Protein AF-A0AAN4W2K2-F1 (afdb_monomer_lite)

Sequence (61 aa):
MMLSFRTGASLGTNTHQFIAGATAGFEFSYTTKQGIVLFLRQKNEVVFWDDDTWRVGGLVG

Organism: NCBI:txid981

Foldseek 3Di:
DDKDWDWDWDWDDDPVWTKIKTKTKMKDWDQDPVRDIWIKIWIWMAIPGDPCGIDIDIDTD

Structure (mmCIF, N/CA/C/O backbone):
data_AF-A0AAN4W2K2-F1
#
_entry.id   AF-A0AAN4W2K2-F1
#
loop_
_atom_site.group_PDB
_atom_site.id
_atom_site.type_symbol
_atom_site.label_atom_id
_atom_site.label_alt_id
_atom_site.label_comp_id
_atom_site.label_asym_id
_atom_site.label_entity_id
_atom_site.label_seq_id
_atom_site.pdbx_PDB_ins_code
_atom_site.Cartn_x
_atom_site.Cartn_y
_atom_site.Cartn_z
_atom_site.occupancy
_atom_site.B_iso_or_equiv
_atom_site.auth_seq_id
_atom_site.auth_comp_id
_atom_site.auth_asym_id
_atom_site.auth_atom_id
_atom_site.pdbx_PDB_model_num
ATOM 1 N N . MET A 1 1 ? -12.590 7.436 12.889 1.00 70.12 1 MET A N 1
ATOM 2 C CA . MET A 1 1 ? -12.426 7.439 11.422 1.00 70.12 1 MET A CA 1
ATOM 3 C C . MET A 1 1 ? -11.048 7.996 11.140 1.00 70.12 1 MET A C 1
ATOM 5 O O . MET A 1 1 ? -10.762 9.092 11.601 1.00 70.12 1 MET A O 1
ATOM 9 N N . MET A 1 2 ? -10.186 7.214 10.501 1.00 78.62 2 MET A N 1
ATOM 10 C CA . MET A 1 2 ? -8.814 7.594 10.181 1.00 78.62 2 MET A CA 1
ATOM 11 C C . MET A 1 2 ? -8.584 7.352 8.696 1.00 78.62 2 MET A C 1
ATOM 13 O O . MET A 1 2 ? -8.849 6.260 8.203 1.00 78.62 2 MET A O 1
ATOM 17 N N . LEU A 1 3 ? -8.143 8.391 7.994 1.00 80.19 3 LEU A N 1
ATOM 18 C CA . LEU A 1 3 ? -7.791 8.335 6.583 1.00 80.19 3 LEU A CA 1
ATOM 19 C C . LEU A 1 3 ? -6.286 8.566 6.481 1.00 80.19 3 LEU A C 1
ATOM 21 O O . LEU A 1 3 ? -5.782 9.605 6.903 1.00 80.19 3 LEU A O 1
ATOM 25 N N . SER A 1 4 ? -5.571 7.581 5.958 1.00 81.69 4 SER A N 1
ATOM 26 C CA . SER A 1 4 ? -4.128 7.628 5.777 1.00 81.69 4 SER A CA 1
ATOM 27 C C . SER A 1 4 ? -3.802 7.501 4.302 1.00 81.69 4 SER A C 1
ATOM 29 O O . SER A 1 4 ? -4.098 6.494 3.667 1.00 81.69 4 SER A O 1
ATOM 31 N N . PHE A 1 5 ? -3.162 8.526 3.756 1.00 79.75 5 PHE A N 1
ATOM 32 C CA . PHE A 1 5 ? -2.621 8.480 2.407 1.00 79.75 5 PHE A CA 1
ATOM 33 C C . PHE A 1 5 ? -1.189 7.950 2.468 1.00 79.75 5 PHE A C 1
ATOM 35 O O . PHE A 1 5 ? -0.370 8.433 3.249 1.00 79.75 5 PHE A O 1
ATOM 42 N N . ARG A 1 6 ? -0.889 6.943 1.651 1.00 78.19 6 ARG A N 1
ATOM 43 C CA . ARG A 1 6 ? 0.458 6.415 1.437 1.00 78.19 6 ARG A CA 1
ATOM 44 C C . ARG A 1 6 ? 0.832 6.632 -0.010 1.00 78.19 6 ARG A C 1
ATOM 46 O O . ARG A 1 6 ? 0.447 5.859 -0.880 1.00 78.19 6 ARG A O 1
ATOM 53 N N . THR A 1 7 ? 1.620 7.660 -0.257 1.00 81.12 7 THR A N 1
ATOM 54 C CA . THR A 1 7 ? 2.351 7.789 -1.509 1.00 81.12 7 THR A CA 1
ATOM 55 C C . THR A 1 7 ? 3.771 7.283 -1.300 1.00 81.12 7 THR A C 1
ATOM 57 O O . THR A 1 7 ? 4.364 7.436 -0.233 1.00 81.12 7 THR A O 1
ATOM 60 N N . GLY A 1 8 ? 4.297 6.608 -2.305 1.00 77.25 8 GLY A N 1
ATOM 61 C CA . GLY A 1 8 ? 5.642 6.073 -2.337 1.00 77.25 8 GLY A CA 1
ATOM 62 C C . GLY A 1 8 ? 6.193 6.240 -3.739 1.00 77.25 8 GLY A C 1
ATOM 63 O O . GLY A 1 8 ? 5.449 6.241 -4.712 1.00 77.25 8 GLY A O 1
ATOM 64 N N . ALA A 1 9 ? 7.498 6.394 -3.845 1.00 75.56 9 ALA A N 1
ATOM 65 C CA . ALA A 1 9 ? 8.194 6.267 -5.110 1.00 75.56 9 ALA A CA 1
ATOM 66 C C . ALA A 1 9 ? 9.223 5.158 -4.937 1.00 75.56 9 ALA A C 1
ATOM 68 O O . ALA A 1 9 ? 9.829 5.016 -3.875 1.00 75.56 9 ALA A O 1
ATOM 69 N N . SER A 1 10 ? 9.378 4.333 -5.955 1.00 71.19 10 SER A N 1
ATOM 70 C CA . SER A 1 10 ? 10.391 3.293 -6.025 1.00 71.19 10 SER A CA 1
ATOM 71 C C . SER A 1 10 ? 11.196 3.538 -7.283 1.00 71.19 10 SER A C 1
ATOM 73 O O . SER A 1 10 ? 10.638 3.795 -8.339 1.00 71.19 10 SER A O 1
ATOM 75 N N . LEU A 1 11 ? 12.514 3.507 -7.174 1.00 72.12 11 LEU A N 1
ATOM 76 C CA . LEU A 1 11 ? 13.405 3.626 -8.319 1.00 72.12 11 LEU A CA 1
ATOM 77 C C . LEU A 1 11 ? 14.295 2.394 -8.295 1.00 72.12 11 LEU A C 1
ATOM 79 O O . LEU A 1 11 ? 14.909 2.091 -7.272 1.00 72.12 11 LEU A O 1
ATOM 83 N N . GLY A 1 12 ? 14.312 1.665 -9.399 1.00 69.69 12 GLY A N 1
ATOM 84 C CA . GLY A 1 12 ? 15.098 0.460 -9.577 1.00 69.69 12 GLY A CA 1
ATOM 85 C C . GLY A 1 12 ? 15.817 0.506 -10.914 1.00 69.69 12 GLY A C 1
ATOM 86 O O . GLY A 1 12 ? 15.331 1.071 -11.885 1.00 69.69 12 GLY A O 1
ATOM 87 N N . THR A 1 13 ? 16.987 -0.108 -10.975 1.00 65.75 13 THR A N 1
ATOM 88 C CA . THR A 1 13 ? 17.675 -0.368 -12.238 1.00 65.75 13 THR A CA 1
ATOM 89 C C . THR A 1 13 ? 17.745 -1.870 -12.391 1.00 65.75 13 THR A C 1
ATOM 91 O O . THR A 1 13 ? 18.249 -2.557 -11.503 1.00 65.75 13 THR A O 1
ATOM 94 N N . ASN A 1 14 ? 17.249 -2.375 -13.512 1.00 65.12 14 ASN A N 1
ATOM 95 C CA . ASN A 1 14 ? 17.546 -3.721 -13.959 1.00 65.12 14 ASN A CA 1
ATOM 96 C C . ASN A 1 14 ? 18.675 -3.648 -14.995 1.00 65.12 14 ASN A C 1
ATOM 98 O O . ASN A 1 14 ? 18.825 -2.636 -15.678 1.00 65.12 14 ASN A O 1
ATOM 102 N N . THR A 1 15 ? 19.482 -4.700 -15.137 1.00 65.69 15 THR A N 1
ATOM 103 C CA . THR A 1 15 ? 20.706 -4.698 -15.969 1.00 65.69 15 THR A CA 1
ATOM 104 C C . THR A 1 15 ? 20.481 -4.268 -17.433 1.00 65.69 15 THR A C 1
ATOM 106 O O . THR A 1 15 ? 21.436 -3.872 -18.093 1.00 65.69 15 THR A O 1
ATOM 109 N N . HIS A 1 16 ? 19.238 -4.292 -17.931 1.00 66.56 16 HIS A N 1
ATOM 110 C CA . HIS A 1 16 ? 18.862 -3.827 -19.272 1.00 66.56 16 HIS A CA 1
ATOM 111 C C . HIS A 1 16 ? 17.939 -2.593 -19.317 1.00 66.56 16 HIS A C 1
ATOM 113 O O . HIS A 1 16 ? 17.837 -1.984 -20.380 1.00 66.56 16 HIS A O 1
ATOM 119 N N . GLN A 1 17 ? 17.259 -2.212 -18.226 1.00 63.31 17 GLN A N 1
ATOM 120 C CA . GLN A 1 17 ? 16.245 -1.144 -18.233 1.00 63.31 17 GLN A CA 1
ATOM 121 C C . GLN A 1 17 ? 16.140 -0.434 -16.876 1.00 63.31 17 GLN A C 1
ATOM 123 O O . GLN A 1 17 ? 16.231 -1.054 -15.815 1.00 63.31 17 GLN A O 1
ATOM 128 N N . PHE A 1 18 ? 15.939 0.883 -16.918 1.00 66.81 18 PHE A N 1
ATOM 129 C CA . PHE A 1 18 ? 15.630 1.698 -15.745 1.00 66.81 18 PHE A CA 1
ATOM 130 C C . PHE A 1 18 ? 14.141 1.581 -15.438 1.00 66.81 18 PHE A C 1
ATOM 132 O O . PHE A 1 18 ? 13.337 1.781 -16.337 1.00 66.81 18 PHE A O 1
ATOM 139 N N . ILE A 1 19 ? 13.780 1.281 -14.194 1.00 71.94 19 ILE A N 1
ATOM 140 C CA . ILE A 1 19 ? 12.399 1.083 -13.756 1.00 71.94 19 ILE A CA 1
ATOM 141 C C . ILE A 1 19 ? 12.079 2.154 -12.718 1.00 71.94 19 ILE A C 1
ATOM 143 O O . ILE A 1 19 ? 12.700 2.224 -11.656 1.00 71.94 19 ILE A O 1
ATOM 147 N N . ALA A 1 20 ? 11.085 2.988 -12.999 1.00 73.69 20 ALA A N 1
ATOM 148 C CA . ALA A 1 20 ? 10.596 3.965 -12.035 1.00 73.69 20 ALA A CA 1
ATOM 149 C C . ALA A 1 20 ? 9.164 3.609 -11.650 1.00 73.69 20 ALA A C 1
ATOM 151 O O . ALA A 1 20 ? 8.286 3.571 -12.493 1.00 73.69 20 ALA A O 1
ATOM 152 N N . GLY A 1 21 ? 8.913 3.350 -10.377 1.00 75.25 21 GLY A N 1
ATOM 153 C CA . GLY A 1 21 ? 7.590 3.089 -9.829 1.00 75.25 21 GLY A CA 1
ATOM 154 C C . GLY A 1 21 ? 7.075 4.278 -9.024 1.00 75.25 21 GLY A C 1
ATOM 155 O O . GLY A 1 21 ? 7.777 4.815 -8.169 1.00 75.25 21 GLY A O 1
ATOM 156 N N . ALA A 1 22 ? 5.826 4.663 -9.239 1.00 77.81 22 ALA A N 1
ATOM 157 C CA . ALA A 1 22 ? 5.082 5.526 -8.336 1.00 77.81 22 ALA A CA 1
ATOM 158 C C . ALA A 1 22 ? 3.964 4.708 -7.691 1.00 77.81 22 ALA A C 1
ATOM 160 O O . ALA A 1 22 ? 3.149 4.084 -8.362 1.00 77.81 22 ALA A O 1
ATOM 161 N N . THR A 1 23 ? 3.905 4.716 -6.371 1.00 80.31 23 THR A N 1
ATOM 162 C CA . THR A 1 23 ? 2.855 4.072 -5.593 1.00 80.31 23 THR A CA 1
ATOM 163 C C . THR A 1 23 ? 1.973 5.142 -4.966 1.00 80.31 23 THR A C 1
ATOM 165 O O . THR A 1 23 ? 2.455 6.036 -4.277 1.00 80.31 23 THR A O 1
ATOM 168 N N . ALA A 1 24 ? 0.666 5.044 -5.152 1.00 81.75 24 ALA A N 1
ATOM 169 C CA . ALA A 1 24 ? -0.323 5.892 -4.509 1.00 81.75 24 ALA A CA 1
ATOM 170 C C . ALA A 1 24 ? -1.422 5.019 -3.911 1.00 81.75 24 ALA A C 1
ATOM 172 O O . ALA A 1 24 ? -2.183 4.367 -4.618 1.00 81.75 24 ALA A O 1
ATOM 173 N N . GLY A 1 25 ? -1.521 5.002 -2.592 1.00 84.00 25 GLY A N 1
ATOM 174 C CA . GLY A 1 25 ? -2.564 4.298 -1.873 1.00 84.00 25 GLY A CA 1
ATOM 175 C C . GLY A 1 25 ? -3.253 5.177 -0.844 1.00 84.00 25 GLY A C 1
ATOM 176 O O . GLY A 1 25 ? -2.682 6.138 -0.329 1.00 84.00 25 GLY A O 1
ATOM 177 N N . PHE A 1 26 ? -4.486 4.821 -0.525 1.00 84.62 26 PHE A N 1
ATOM 178 C CA . PHE A 1 26 ? -5.217 5.360 0.605 1.00 84.62 26 PHE A CA 1
ATOM 179 C C . PHE A 1 26 ? -5.736 4.217 1.464 1.00 84.62 26 PHE A C 1
ATOM 181 O O . PHE A 1 26 ? -6.125 3.157 0.979 1.00 84.62 26 PHE A O 1
ATOM 188 N N . GLU A 1 27 ? -5.727 4.443 2.762 1.00 84.19 27 GLU A N 1
ATOM 189 C CA . GLU A 1 27 ? -6.247 3.533 3.757 1.00 84.19 27 GLU A CA 1
ATOM 190 C C . GLU A 1 27 ? -7.292 4.273 4.573 1.00 84.19 27 GLU A C 1
ATOM 192 O O . GLU A 1 27 ? -7.035 5.340 5.129 1.00 84.19 27 GLU A O 1
ATOM 197 N N . PHE A 1 28 ? -8.490 3.717 4.603 1.00 83.81 28 PHE A N 1
ATOM 198 C CA . PHE A 1 28 ? -9.6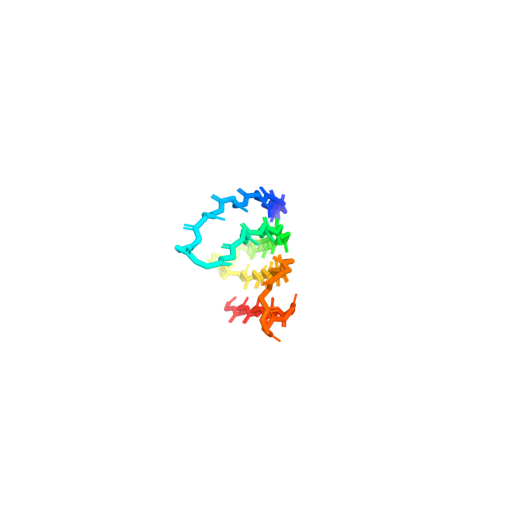31 4.257 5.301 1.00 83.81 28 PHE A CA 1
ATOM 199 C C . PHE A 1 28 ? -10.054 3.283 6.389 1.00 83.81 28 PHE A C 1
ATOM 201 O O . PHE A 1 28 ? -10.486 2.175 6.092 1.00 83.81 28 PHE A O 1
ATOM 208 N N . SER A 1 29 ? -9.959 3.710 7.642 1.00 83.50 29 SER A N 1
ATOM 209 C CA . SER A 1 29 ? -10.288 2.888 8.802 1.00 83.50 29 SER A CA 1
ATOM 210 C C . SER A 1 29 ? -11.428 3.525 9.591 1.00 83.50 29 SER A C 1
ATOM 212 O O . SER A 1 29 ? -11.335 4.661 10.078 1.00 83.50 29 SER A O 1
ATOM 214 N N . TYR A 1 30 ? -12.526 2.792 9.734 1.00 83.44 30 TYR A N 1
ATOM 215 C CA . TYR A 1 30 ? -13.704 3.192 10.486 1.00 83.44 30 TYR A CA 1
ATOM 216 C C . TYR A 1 30 ? -13.948 2.233 11.650 1.00 83.44 30 TYR A C 1
ATOM 218 O O . TYR A 1 30 ? -14.338 1.085 11.469 1.00 83.44 30 TYR A O 1
ATOM 226 N N . THR A 1 31 ? -13.735 2.732 12.865 1.00 83.62 31 THR A N 1
ATOM 227 C CA . THR A 1 31 ? -14.056 2.014 14.100 1.00 83.62 31 THR A CA 1
ATOM 228 C C . THR A 1 31 ? -15.440 2.433 14.585 1.00 83.62 31 THR A C 1
ATOM 230 O O . THR A 1 31 ? -15.645 3.588 14.968 1.00 83.62 31 THR A O 1
ATOM 233 N N . THR A 1 32 ? -16.386 1.496 14.575 1.00 80.69 32 THR A N 1
ATOM 234 C CA . THR A 1 32 ? -17.728 1.674 15.144 1.00 80.69 32 THR A CA 1
ATOM 235 C C . THR A 1 32 ? -17.653 1.678 16.672 1.00 80.69 32 THR A C 1
ATOM 237 O O . THR A 1 32 ? -16.789 1.035 17.265 1.00 80.69 32 THR A O 1
ATOM 240 N N . LYS A 1 33 ? -18.608 2.335 17.346 1.00 80.06 33 LYS A N 1
ATOM 241 C CA . LYS A 1 33 ? -18.723 2.346 18.823 1.00 80.06 33 LYS A CA 1
ATOM 242 C C . LYS A 1 33 ? -18.838 0.947 19.463 1.00 80.06 33 LYS A C 1
ATOM 244 O O . LYS A 1 33 ? -18.605 0.810 20.654 1.00 80.06 33 LYS A O 1
ATOM 249 N N . GLN A 1 34 ? -19.175 -0.074 18.674 1.00 81.38 34 GLN A N 1
ATOM 250 C CA . GLN A 1 34 ? -19.239 -1.488 19.066 1.00 81.38 34 GLN A CA 1
ATOM 251 C C . GLN A 1 34 ? -17.889 -2.227 18.948 1.00 81.38 34 GLN A C 1
ATOM 253 O O . GLN A 1 34 ? -17.847 -3.431 19.166 1.00 81.38 34 GLN A O 1
ATOM 258 N N . GLY A 1 35 ? -16.795 -1.546 18.582 1.00 80.50 35 GLY A N 1
ATOM 259 C CA . GLY A 1 35 ? -15.455 -2.143 18.472 1.00 80.50 35 GLY A CA 1
ATOM 260 C C . GLY A 1 35 ? -15.151 -2.822 17.132 1.00 80.50 35 GLY A C 1
ATOM 261 O O . GLY A 1 35 ? -14.041 -3.302 16.931 1.00 80.50 35 GLY A O 1
ATOM 262 N N . ILE A 1 36 ? -16.103 -2.829 16.194 1.00 80.75 36 ILE A N 1
ATOM 263 C CA . ILE A 1 36 ? -15.888 -3.316 14.825 1.00 80.75 36 ILE A CA 1
ATOM 264 C C . ILE A 1 36 ? -15.010 -2.310 14.080 1.00 80.75 36 ILE A C 1
ATOM 266 O O . ILE A 1 36 ? -15.347 -1.124 14.017 1.00 80.75 36 ILE A O 1
ATOM 270 N N . VAL A 1 37 ? -13.899 -2.787 13.522 1.00 84.19 37 VAL A N 1
ATOM 271 C CA . VAL A 1 37 ? -12.978 -1.996 12.703 1.00 84.19 37 VAL A CA 1
ATOM 272 C C . VAL A 1 37 ? -13.168 -2.409 11.254 1.00 84.19 37 VAL A C 1
ATOM 274 O O . VAL A 1 37 ? -12.763 -3.499 10.875 1.00 84.19 37 VAL A O 1
ATOM 277 N N . LEU A 1 38 ? -13.780 -1.530 10.469 1.00 82.25 38 LEU A N 1
ATOM 278 C CA . LEU A 1 38 ? -13.823 -1.648 9.018 1.00 82.25 38 LEU A CA 1
ATOM 279 C C . LEU A 1 38 ? -12.586 -0.961 8.453 1.00 82.25 38 LEU A C 1
ATOM 281 O O . LEU A 1 38 ? -12.295 0.179 8.829 1.00 82.25 38 LEU A O 1
ATOM 285 N N . PHE A 1 39 ? -11.871 -1.623 7.558 1.00 82.81 39 PHE A N 1
ATOM 286 C CA . PHE A 1 39 ? -10.705 -1.066 6.894 1.00 82.81 39 PHE A CA 1
ATOM 287 C C . PHE A 1 39 ? -10.796 -1.265 5.382 1.00 82.81 39 PHE A C 1
ATOM 289 O O . PHE A 1 39 ? -11.081 -2.341 4.864 1.00 82.81 39 PHE A O 1
ATOM 296 N N . LEU A 1 40 ? -10.532 -0.188 4.656 1.00 82.00 40 LEU A N 1
ATOM 297 C CA . LEU A 1 40 ? -10.541 -0.145 3.206 1.00 82.00 40 LEU A CA 1
ATOM 298 C C . LEU A 1 40 ? -9.200 0.412 2.751 1.00 82.00 40 LEU A C 1
ATOM 300 O O . LEU A 1 40 ? -8.912 1.595 2.904 1.00 82.00 40 LEU A O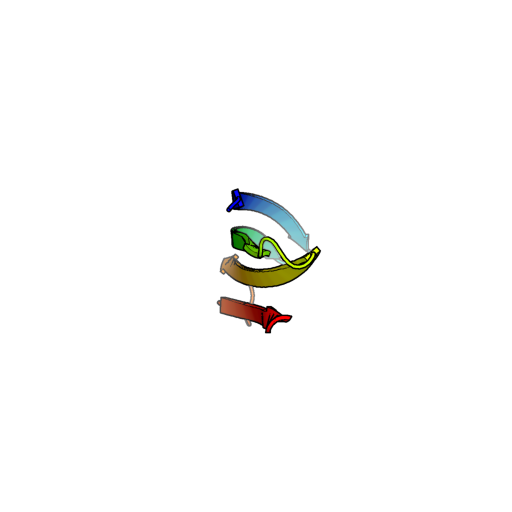 1
ATOM 304 N N . ARG A 1 41 ? -8.354 -0.461 2.219 1.00 83.19 41 ARG A N 1
ATOM 305 C CA . ARG A 1 41 ? -7.033 -0.121 1.703 1.00 83.19 41 ARG A CA 1
ATOM 306 C C . ARG A 1 41 ? -7.064 -0.227 0.188 1.00 83.19 41 ARG A C 1
ATOM 308 O O . ARG A 1 41 ? -7.222 -1.312 -0.358 1.00 83.19 41 ARG A O 1
ATOM 315 N N . GLN A 1 42 ? -6.859 0.887 -0.495 1.00 81.38 42 GLN A N 1
ATOM 316 C CA . GLN A 1 42 ? -6.601 0.907 -1.927 1.00 81.38 42 GLN A CA 1
ATOM 317 C C . GLN A 1 42 ? -5.133 1.263 -2.145 1.00 81.38 42 GLN A C 1
ATOM 319 O O . GLN A 1 42 ? -4.649 2.258 -1.618 1.00 81.38 42 GLN A O 1
ATOM 324 N N . LYS A 1 43 ? -4.409 0.449 -2.904 1.00 82.12 43 LYS A N 1
ATOM 325 C CA . LYS A 1 43 ? -3.028 0.684 -3.319 1.00 82.12 43 LYS A CA 1
ATOM 326 C C . LYS A 1 43 ? -2.995 0.666 -4.844 1.00 82.12 43 LYS A C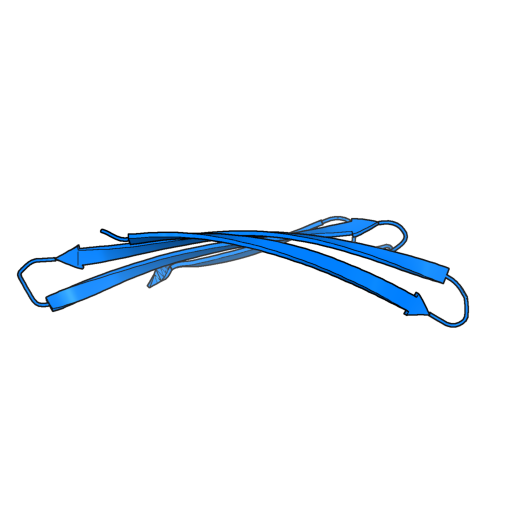 1
ATOM 328 O O . LYS A 1 43 ? -3.284 -0.356 -5.452 1.00 82.12 43 LYS A O 1
ATOM 333 N N . ASN A 1 44 ? -2.625 1.781 -5.452 1.00 81.44 44 ASN A N 1
ATOM 334 C CA . ASN A 1 44 ? -2.333 1.884 -6.875 1.00 81.44 44 ASN A CA 1
ATOM 335 C C . ASN A 1 44 ? -0.818 1.971 -7.046 1.00 81.44 44 ASN A C 1
ATOM 337 O O . ASN A 1 44 ? -0.140 2.673 -6.298 1.00 81.44 44 ASN A O 1
ATOM 341 N N . GLU A 1 45 ? -0.278 1.247 -8.008 1.00 75.06 45 GLU A N 1
ATOM 342 C CA . GLU A 1 45 ? 1.138 1.245 -8.342 1.00 75.06 45 GLU A CA 1
ATOM 343 C C . GLU A 1 45 ? 1.261 1.391 -9.853 1.00 75.06 45 GLU A C 1
ATOM 345 O O . GLU A 1 45 ? 0.694 0.609 -10.610 1.00 75.06 45 GLU A O 1
ATOM 350 N N . VAL A 1 46 ? 1.956 2.435 -10.280 1.00 70.81 46 VAL A N 1
ATOM 351 C CA . VAL A 1 46 ? 2.295 2.695 -11.674 1.00 70.81 46 VAL A CA 1
ATOM 352 C C . VAL A 1 46 ? 3.776 2.433 -11.827 1.00 70.81 46 VAL A C 1
ATOM 354 O O . VAL A 1 46 ? 4.577 3.004 -11.087 1.00 70.81 46 VAL A O 1
ATOM 357 N N . VAL A 1 47 ? 4.134 1.583 -12.780 1.00 71.88 47 VAL A N 1
ATOM 358 C CA . VAL A 1 47 ? 5.527 1.300 -13.109 1.00 71.88 47 VAL A CA 1
ATOM 359 C C . VAL A 1 47 ? 5.801 1.850 -14.502 1.00 71.88 47 VAL A C 1
ATOM 361 O O . VAL A 1 47 ? 5.182 1.465 -15.486 1.00 71.88 47 VAL A O 1
ATOM 364 N N . PHE A 1 48 ? 6.709 2.811 -14.572 1.00 65.69 48 PHE A N 1
ATOM 365 C CA . PHE A 1 48 ? 7.226 3.378 -15.802 1.00 65.69 48 PHE A CA 1
ATOM 366 C C . PHE A 1 48 ? 8.406 2.524 -16.283 1.00 65.69 48 PHE A C 1
ATOM 368 O O . PHE A 1 48 ? 9.268 2.163 -15.476 1.00 65.69 48 PHE A O 1
ATOM 375 N N . TRP A 1 49 ? 8.451 2.266 -17.597 1.00 62.75 49 TRP A N 1
ATOM 376 C CA . TRP A 1 49 ? 9.458 1.442 -18.293 1.00 62.75 49 TRP A CA 1
ATOM 377 C C . TRP A 1 49 ? 9.416 -0.072 -18.003 1.00 62.75 49 TRP A C 1
ATOM 379 O O . TRP A 1 49 ? 10.373 -0.770 -18.324 1.00 62.75 49 TRP A O 1
ATOM 389 N N . ASP A 1 50 ? 8.302 -0.581 -17.471 1.00 61.25 50 ASP A N 1
ATOM 390 C CA . ASP A 1 50 ? 8.014 -2.016 -17.328 1.00 61.25 50 ASP A CA 1
ATOM 391 C C . ASP A 1 50 ? 6.734 -2.376 -18.114 1.00 61.25 50 ASP A C 1
ATOM 393 O O . ASP A 1 50 ? 5.861 -1.520 -18.298 1.00 61.25 50 ASP A O 1
ATOM 397 N N . ASP A 1 51 ? 6.642 -3.618 -18.606 1.00 57.25 51 ASP A N 1
ATOM 398 C CA . ASP A 1 51 ? 5.544 -4.120 -19.460 1.00 57.25 51 ASP A CA 1
ATOM 399 C C . ASP A 1 51 ? 4.177 -4.047 -18.738 1.00 57.25 51 ASP A C 1
ATOM 401 O O . ASP A 1 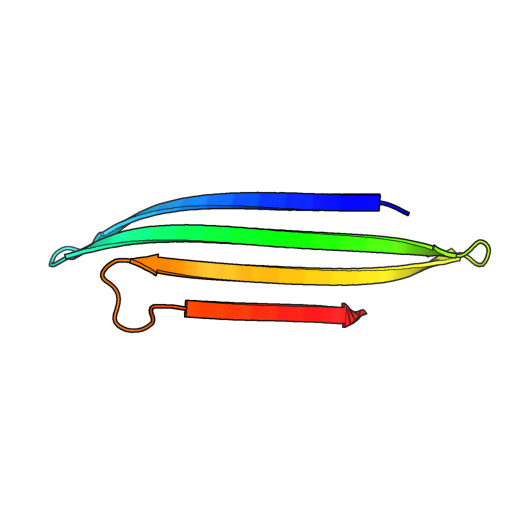51 ? 3.138 -3.824 -19.359 1.00 57.25 51 ASP A O 1
ATOM 405 N N . ASP A 1 52 ? 4.186 -4.117 -17.400 1.00 57.72 52 ASP A N 1
ATOM 406 C CA . ASP A 1 52 ? 3.003 -4.058 -16.538 1.00 57.72 52 ASP A CA 1
ATOM 407 C C . ASP A 1 52 ? 2.834 -2.644 -15.935 1.00 57.72 52 ASP A C 1
ATOM 409 O O . ASP A 1 52 ? 3.153 -2.351 -14.780 1.00 57.72 52 ASP A O 1
ATOM 413 N N . THR A 1 53 ? 2.348 -1.717 -16.765 1.00 61.75 53 THR A N 1
ATOM 414 C CA . THR A 1 53 ? 2.349 -0.268 -16.479 1.00 61.75 53 THR A CA 1
ATOM 415 C C . THR A 1 53 ? 1.451 0.159 -15.302 1.00 61.75 53 THR A C 1
ATOM 417 O O . THR A 1 53 ? 1.686 1.210 -14.697 1.00 61.75 53 THR A O 1
ATOM 420 N N . T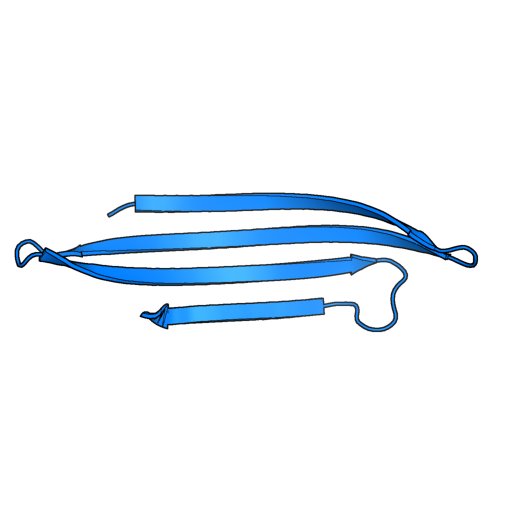RP A 1 54 ? 0.422 -0.620 -14.937 1.00 62.44 54 TRP A N 1
ATOM 421 C CA . TRP A 1 54 ? -0.536 -0.234 -13.891 1.00 62.44 54 TRP A CA 1
ATOM 422 C C . TRP A 1 54 ? -1.061 -1.435 -13.101 1.00 62.44 54 TRP A C 1
ATOM 424 O O . TRP A 1 54 ? -1.788 -2.278 -13.619 1.00 62.44 54 TRP A O 1
ATOM 434 N N . ARG A 1 55 ? -0.778 -1.458 -11.795 1.00 71.06 55 ARG A N 1
ATOM 435 C CA . ARG A 1 55 ? -1.272 -2.467 -10.852 1.00 71.06 55 ARG A CA 1
ATOM 436 C C . ARG A 1 55 ? -2.173 -1.812 -9.807 1.00 71.06 55 ARG A C 1
ATOM 438 O O . ARG A 1 55 ? -1.767 -0.893 -9.097 1.00 71.06 55 ARG A O 1
ATOM 445 N N . VAL A 1 56 ? -3.413 -2.285 -9.704 1.00 75.31 56 VAL A N 1
ATOM 446 C CA . VAL A 1 56 ? -4.392 -1.822 -8.706 1.00 75.31 56 VAL A CA 1
ATOM 447 C C . VAL A 1 56 ? -4.682 -2.955 -7.733 1.00 75.31 56 VAL A C 1
ATOM 449 O O . VAL A 1 56 ? -5.167 -4.011 -8.124 1.00 75.31 56 VAL A O 1
ATOM 452 N N . GLY A 1 57 ? -4.393 -2.730 -6.454 1.00 74.50 57 GLY A N 1
ATOM 453 C CA . GLY A 1 57 ? -4.713 -3.636 -5.359 1.00 74.50 57 GLY A CA 1
ATOM 454 C C . GLY A 1 57 ? -5.713 -2.992 -4.405 1.00 74.50 57 GLY A C 1
ATOM 455 O O . GLY A 1 57 ? -5.430 -1.956 -3.809 1.00 74.50 57 GLY A O 1
ATOM 456 N N . GLY A 1 58 ? -6.880 -3.608 -4.240 1.00 78.44 58 GLY A N 1
ATOM 457 C CA . GLY A 1 58 ? -7.878 -3.217 -3.245 1.00 78.44 58 GLY A CA 1
ATOM 458 C C . GLY A 1 58 ? -8.014 -4.295 -2.177 1.00 78.44 58 GLY A C 1
ATOM 459 O O . GLY A 1 58 ? -8.050 -5.480 -2.497 1.00 78.44 58 GLY A O 1
ATOM 460 N N . LEU A 1 59 ? -8.085 -3.890 -0.914 1.00 75.12 59 LEU A N 1
ATOM 461 C CA . LEU A 1 59 ? -8.294 -4.769 0.228 1.00 75.12 59 LEU A CA 1
ATOM 462 C C . LEU A 1 59 ? -9.383 -4.151 1.107 1.00 75.12 59 LEU A C 1
ATOM 464 O O . LEU A 1 59 ? -9.298 -2.983 1.482 1.00 75.12 59 LEU A O 1
ATOM 468 N N . VAL A 1 60 ? -10.422 -4.926 1.390 1.00 77.94 60 VAL A N 1
ATOM 469 C CA . VAL A 1 60 ? -11.571 -4.536 2.215 1.00 77.94 60 VAL A CA 1
ATOM 470 C C . VAL A 1 60 ? -11.747 -5.592 3.297 1.00 77.94 60 VAL A C 1
ATOM 472 O O . VAL A 1 60 ? -11.699 -6.782 2.981 1.00 77.94 60 VAL A O 1
ATOM 475 N N . GLY A 1 61 ? -11.9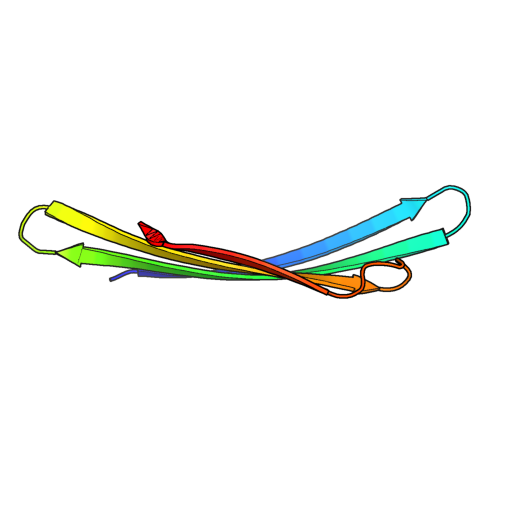46 -5.160 4.543 1.00 69.19 61 GLY A N 1
ATOM 476 C CA . GLY A 1 61 ? -12.223 -6.028 5.687 1.00 69.19 61 GLY A CA 1
ATOM 477 C C . GLY A 1 61 ? -12.904 -5.316 6.841 1.00 69.19 61 GLY A C 1
ATOM 478 O O . GLY A 1 61 ? -12.981 -4.065 6.821 1.00 69.19 61 GLY A O 1
#

Radius of gyration: 15.59 Å; chains: 1; bounding box: 40×14×38 Å

pLDDT: mean 75.21, std 7.58, range [57.25, 84.62]

Secondary structure (DSSP, 8-state):
-EEEEEEEEEEEEETTEEEEEEEEEEEEEEE-TTS-EEEEEEEEEEEETSS--EEEEEEE-